Protein AF-A0A955WZ06-F1 (afdb_monomer_lite)

Foldseek 3Di:
DDDDDPDPPPPPPPPPPQPDPVSVVVVVVVVVVVVPPPPPPPPPPDDPPPPPPPVPPVVPDDDDDDDDDDPVQAQPADPVRDGDHPVDDDDDD

Radius of gyration: 43.17 Å; chains: 1; bounding box: 77×92×76 Å

Sequence (93 aa):
MHRARPPSWLHSAGALDGTGRRGLVRWVLRAALLVAIPWGCSAPPGLPYTVGVGAHRQNHALEGFATWYGPGFHGRRTASGERFDMNGLTAAH

Structure (mmCIF, N/CA/C/O backbone):
data_AF-A0A955WZ06-F1
#
_entry.id   AF-A0A955WZ06-F1
#
loop_
_atom_site.group_PDB
_atom_site.id
_atom_site.type_symbol
_atom_site.label_atom_id
_atom_site.label_alt_id
_atom_site.label_comp_id
_atom_site.label_asym_id
_atom_site.label_entity_id
_atom_site.label_seq_id
_atom_site.pdbx_PDB_ins_code
_atom_site.Cartn_x
_atom_site.Cartn_y
_atom_site.Cartn_z
_atom_site.occupancy
_atom_site.B_iso_or_equiv
_atom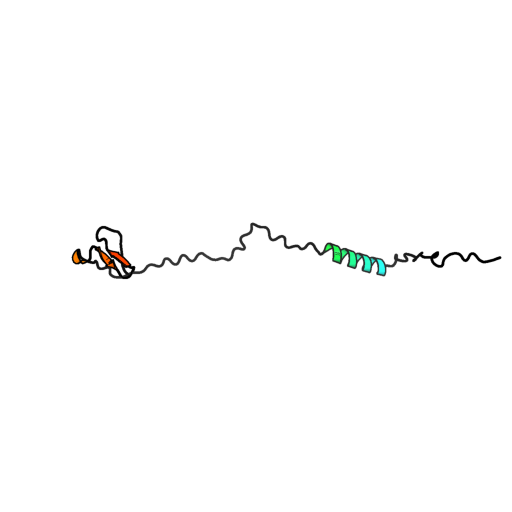_site.auth_seq_id
_atom_site.auth_comp_id
_atom_site.auth_asym_id
_atom_site.auth_atom_id
_atom_site.pdbx_PDB_model_num
ATOM 1 N N . MET A 1 1 ? 63.761 77.483 -55.503 1.00 44.03 1 MET A N 1
ATOM 2 C CA . MET A 1 1 ? 62.488 76.779 -55.785 1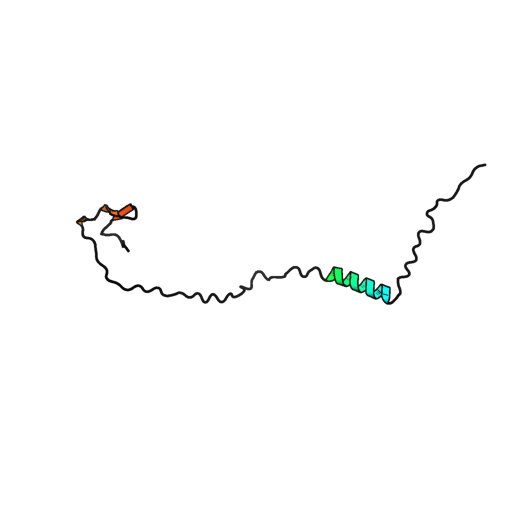.00 44.03 1 MET A CA 1
ATOM 3 C C . MET A 1 1 ? 62.745 75.284 -55.625 1.00 44.03 1 MET A C 1
ATOM 5 O O . MET A 1 1 ? 63.378 74.688 -56.476 1.00 44.03 1 MET A O 1
ATOM 9 N N . HIS A 1 2 ? 62.749 74.782 -54.391 1.00 47.44 2 HIS A N 1
ATOM 10 C CA . HIS A 1 2 ? 61.627 74.138 -53.688 1.00 47.44 2 HIS A CA 1
ATOM 11 C C . HIS A 1 2 ? 61.052 72.891 -54.386 1.00 47.44 2 HIS A C 1
ATOM 13 O O . HIS A 1 2 ? 60.460 72.964 -55.454 1.00 47.44 2 HIS A O 1
ATOM 19 N N . ARG A 1 3 ? 61.287 71.760 -53.703 1.00 59.00 3 ARG A N 1
ATOM 20 C CA . ARG A 1 3 ? 60.889 70.371 -53.969 1.00 59.00 3 ARG A CA 1
ATOM 21 C C . ARG A 1 3 ? 59.401 70.209 -54.285 1.00 59.00 3 ARG A C 1
ATOM 23 O O . ARG A 1 3 ? 58.572 70.781 -53.589 1.00 59.00 3 ARG A O 1
ATOM 30 N N . ALA A 1 4 ? 59.100 69.195 -55.088 1.00 55.28 4 ALA A N 1
ATOM 31 C CA . ALA A 1 4 ? 58.098 68.205 -54.705 1.00 55.28 4 ALA A CA 1
ATOM 32 C C . ALA A 1 4 ? 58.736 66.813 -54.838 1.00 55.28 4 ALA A C 1
ATOM 34 O O . ALA A 1 4 ? 59.208 66.436 -55.907 1.00 55.28 4 ALA A O 1
ATOM 35 N N . ARG A 1 5 ? 58.842 66.086 -53.721 1.00 66.00 5 ARG A N 1
ATOM 36 C CA . ARG A 1 5 ? 59.239 64.671 -53.710 1.00 66.00 5 ARG A CA 1
ATOM 37 C C . ARG A 1 5 ? 57.966 63.840 -53.904 1.00 66.00 5 ARG A C 1
ATOM 39 O O . ARG A 1 5 ? 57.030 64.072 -53.137 1.00 66.00 5 ARG A O 1
ATOM 46 N N . PRO A 1 6 ? 57.902 62.897 -54.859 1.00 66.50 6 PRO A N 1
ATOM 47 C CA . PRO A 1 6 ? 56.784 61.963 -54.917 1.00 66.50 6 PRO A CA 1
ATOM 48 C C . PRO A 1 6 ? 56.795 61.012 -53.697 1.00 66.50 6 PRO A C 1
ATOM 50 O O . PRO A 1 6 ? 57.864 60.763 -53.129 1.00 66.50 6 PRO A O 1
ATOM 53 N N . PRO A 1 7 ? 55.624 60.509 -53.254 1.00 59.00 7 PRO A N 1
ATOM 54 C CA . PRO A 1 7 ? 55.478 59.781 -51.995 1.00 59.00 7 PRO A CA 1
ATOM 55 C C . PRO A 1 7 ? 56.057 58.358 -52.043 1.00 59.00 7 PRO A C 1
ATOM 57 O O . PRO A 1 7 ? 56.020 57.677 -53.065 1.00 59.00 7 PRO A O 1
ATOM 60 N N . SER A 1 8 ? 56.524 57.886 -50.887 1.00 65.38 8 SER A N 1
ATOM 61 C CA . SER A 1 8 ? 57.267 56.639 -50.632 1.00 65.38 8 SER A CA 1
ATOM 62 C C . SER A 1 8 ? 56.478 55.324 -50.754 1.00 65.38 8 SER A C 1
ATOM 64 O O . SER A 1 8 ? 56.898 54.315 -50.198 1.00 65.38 8 SER A O 1
ATOM 66 N N . TRP A 1 9 ? 55.338 55.306 -51.443 1.00 60.25 9 TRP A N 1
ATOM 67 C CA . TRP A 1 9 ? 54.404 54.168 -51.421 1.00 60.25 9 TRP A CA 1
ATOM 68 C C . TRP A 1 9 ? 54.145 53.534 -52.796 1.00 60.25 9 TRP A C 1
ATOM 70 O O . TRP A 1 9 ? 53.259 52.691 -52.922 1.00 60.25 9 TRP A O 1
ATOM 80 N N . LEU A 1 10 ? 54.901 53.907 -53.838 1.00 56.19 10 LEU A N 1
ATOM 81 C CA . LEU A 1 10 ? 54.540 53.566 -55.221 1.00 56.19 10 LEU A CA 1
ATOM 82 C C . LEU A 1 10 ? 55.082 52.245 -55.787 1.00 56.19 10 LEU A C 1
ATOM 84 O O . LEU A 1 10 ? 54.947 52.020 -56.981 1.00 56.19 10 LEU A O 1
ATOM 88 N N . HIS A 1 11 ? 55.628 51.341 -54.974 1.00 51.22 11 HIS A N 1
ATOM 89 C CA . HIS A 1 11 ? 55.862 49.957 -55.414 1.00 51.22 11 HIS A CA 1
ATOM 90 C C . HIS A 1 11 ? 55.404 48.952 -54.356 1.00 51.22 11 HIS A C 1
ATOM 92 O O . HIS A 1 11 ? 56.098 48.009 -53.990 1.00 51.22 11 HIS A O 1
ATOM 98 N N . SER A 1 12 ? 54.164 49.138 -53.908 1.00 58.06 12 SER A N 1
ATOM 99 C CA . SER A 1 12 ? 53.305 48.044 -53.458 1.00 58.06 12 SER A CA 1
ATOM 100 C C . SER A 1 12 ? 52.902 47.208 -54.676 1.00 58.06 12 SER A C 1
ATOM 102 O O . SER A 1 12 ? 51.787 47.305 -55.174 1.00 58.06 12 SER A O 1
ATOM 104 N N . ALA A 1 13 ? 53.825 46.405 -55.187 1.00 49.47 13 ALA A N 1
ATOM 105 C CA . A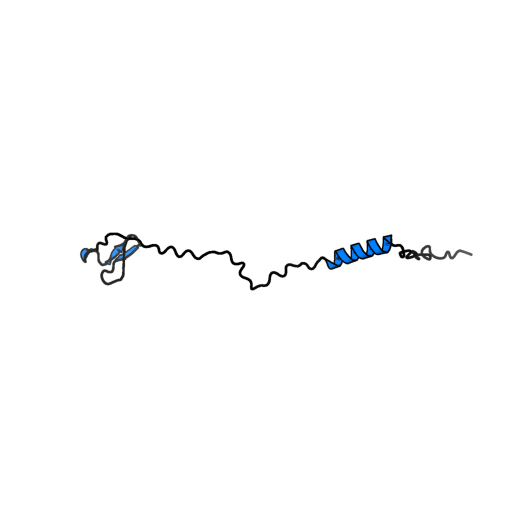LA A 1 13 ? 53.502 45.301 -56.078 1.00 49.47 13 ALA A CA 1
ATOM 106 C C . ALA A 1 13 ? 54.273 44.093 -55.559 1.00 49.47 13 ALA A C 1
ATOM 108 O O . ALA A 1 13 ? 55.310 43.710 -56.093 1.00 49.47 13 ALA A O 1
ATOM 109 N N . GLY A 1 14 ? 53.787 43.542 -54.443 1.00 46.97 14 GLY A N 1
ATOM 110 C CA . GLY A 1 14 ? 54.149 42.194 -54.040 1.00 46.97 14 GLY A CA 1
ATOM 111 C C . GLY A 1 14 ? 53.738 41.273 -55.175 1.00 46.97 14 GLY A C 1
ATOM 112 O O . GLY A 1 14 ? 52.562 40.942 -55.305 1.00 46.97 14 GLY A O 1
ATOM 113 N N . ALA A 1 15 ? 54.709 40.951 -56.026 1.00 47.50 15 ALA A N 1
ATOM 114 C CA . ALA A 1 15 ? 54.624 39.906 -57.018 1.00 47.50 15 ALA A CA 1
ATOM 115 C C . ALA A 1 15 ? 54.075 38.668 -56.311 1.00 47.50 15 ALA A C 1
ATOM 117 O O . ALA A 1 15 ? 54.704 38.090 -55.423 1.00 47.50 15 ALA A O 1
ATOM 118 N N . LEU A 1 16 ? 52.840 38.321 -56.650 1.00 55.00 16 LEU A N 1
ATOM 119 C CA . LEU A 1 16 ? 52.207 37.068 -56.288 1.00 55.00 16 LEU A CA 1
ATOM 120 C C . LEU A 1 16 ? 52.886 35.947 -57.084 1.00 55.00 16 LEU A C 1
ATOM 122 O O . LEU A 1 16 ? 52.277 35.307 -57.935 1.00 55.00 16 LEU A O 1
ATOM 126 N N . ASP A 1 17 ? 54.157 35.698 -56.775 1.00 57.75 17 ASP A N 1
ATOM 127 C CA . ASP A 1 17 ? 54.900 34.522 -57.213 1.00 57.75 17 ASP A CA 1
ATOM 128 C C . ASP A 1 17 ? 54.443 33.336 -56.360 1.00 57.75 17 ASP A C 1
ATOM 130 O O . ASP A 1 17 ? 55.083 32.890 -55.406 1.00 57.75 17 ASP A O 1
ATOM 134 N N . GLY A 1 18 ? 53.236 32.870 -56.670 1.00 54.50 18 GLY A N 1
ATOM 135 C CA . GLY A 1 18 ? 52.562 31.771 -55.990 1.00 54.50 18 GLY A CA 1
ATOM 136 C C . GLY A 1 18 ? 52.429 30.504 -56.831 1.00 54.50 18 GLY A C 1
ATOM 137 O O . GLY A 1 18 ? 51.815 29.547 -56.371 1.00 54.50 18 GLY A O 1
ATOM 138 N N . THR A 1 19 ? 52.983 30.444 -58.042 1.00 60.25 19 THR A N 1
ATOM 139 C CA . THR A 1 19 ? 52.899 29.268 -58.928 1.00 60.25 19 THR A CA 1
ATOM 140 C C . THR A 1 19 ? 54.085 28.329 -58.730 1.00 60.25 19 THR A C 1
ATOM 142 O O . THR A 1 19 ? 54.831 28.007 -59.648 1.00 60.25 19 THR A O 1
ATOM 145 N N . GLY A 1 20 ? 54.266 27.864 -57.497 1.00 65.31 20 GLY A N 1
ATOM 146 C CA . GLY A 1 20 ? 55.134 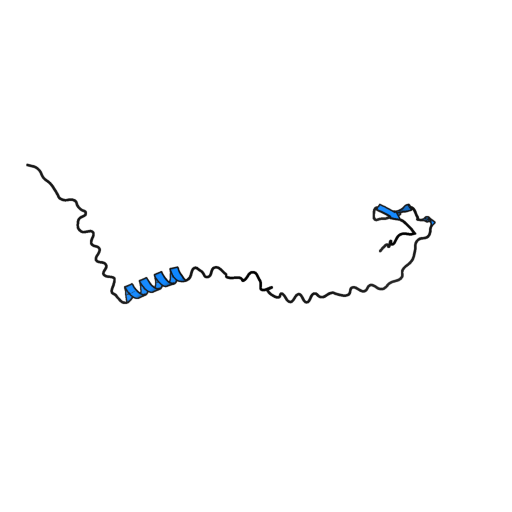26.731 -57.191 1.00 65.31 20 GLY A CA 1
ATOM 147 C C . GLY A 1 20 ? 54.303 25.580 -56.641 1.00 65.31 20 GLY A C 1
ATOM 148 O O . GLY A 1 20 ? 53.380 25.811 -55.863 1.00 65.31 20 GLY A O 1
ATOM 149 N N . ARG A 1 21 ? 54.667 24.325 -56.951 1.00 63.78 21 ARG A N 1
ATOM 150 C CA . ARG A 1 21 ? 54.072 23.108 -56.342 1.00 63.78 21 ARG A CA 1
ATOM 151 C C . ARG A 1 21 ? 53.955 23.203 -54.811 1.00 63.78 21 ARG A C 1
ATOM 153 O O . ARG A 1 21 ? 53.044 22.639 -54.225 1.00 63.78 21 ARG A O 1
ATOM 160 N N . ARG A 1 22 ? 54.847 23.964 -54.168 1.00 62.62 22 ARG A N 1
ATOM 161 C CA . ARG A 1 22 ? 54.855 24.243 -52.722 1.00 62.62 22 ARG A CA 1
ATOM 162 C C . ARG A 1 22 ? 53.774 25.249 -52.283 1.00 62.62 22 ARG A C 1
ATOM 164 O O . ARG A 1 22 ? 53.224 25.105 -51.196 1.00 62.62 22 ARG A O 1
ATOM 171 N N . GLY A 1 23 ? 53.448 26.229 -53.128 1.00 68.25 23 GLY A N 1
ATOM 172 C CA . GLY A 1 23 ? 52.351 27.183 -52.930 1.00 68.25 23 GLY A CA 1
ATOM 173 C C . GLY A 1 23 ? 50.987 26.523 -53.111 1.00 68.25 23 GLY A C 1
ATOM 174 O O . GLY A 1 23 ? 50.123 26.692 -52.259 1.00 68.25 23 GLY A O 1
ATOM 175 N N . LEU A 1 24 ? 50.847 25.667 -54.131 1.00 70.06 24 LEU A N 1
ATOM 176 C CA . LEU A 1 24 ? 49.649 24.851 -54.346 1.00 70.06 24 LEU A CA 1
ATOM 177 C C . LEU A 1 24 ? 49.381 23.926 -53.150 1.00 70.06 24 LEU A C 1
ATOM 179 O O . LEU A 1 24 ? 48.270 23.905 -52.641 1.00 70.06 24 LEU A O 1
ATOM 183 N N . VAL A 1 25 ? 50.399 23.219 -52.643 1.00 76.06 25 VAL A N 1
ATOM 184 C CA . VAL A 1 25 ? 50.249 22.346 -51.463 1.00 76.06 25 VAL A CA 1
ATOM 185 C C . VAL A 1 25 ? 49.842 23.149 -50.226 1.00 76.06 25 VAL A C 1
ATOM 187 O O . VAL A 1 25 ? 48.917 22.762 -49.521 1.00 76.06 25 VAL A O 1
ATOM 190 N N . ARG A 1 26 ? 50.468 24.304 -49.973 1.00 75.38 26 ARG A N 1
ATOM 191 C CA . ARG A 1 26 ? 50.115 25.162 -48.829 1.00 75.38 26 ARG A CA 1
ATOM 192 C C . ARG A 1 26 ? 48.718 25.783 -48.963 1.00 75.38 26 ARG A C 1
ATOM 194 O O . ARG A 1 26 ? 48.051 25.988 -47.950 1.00 75.38 26 ARG A O 1
ATOM 201 N N . TRP A 1 27 ? 48.274 26.058 -50.188 1.00 71.50 27 TRP A N 1
ATOM 202 C CA . TRP A 1 27 ? 46.932 26.555 -50.493 1.00 71.50 27 TRP A CA 1
ATOM 203 C C . TRP A 1 27 ? 45.873 25.456 -50.333 1.00 71.50 27 TRP A C 1
ATOM 205 O O . TRP A 1 27 ? 44.887 25.667 -49.635 1.00 71.50 27 TRP A O 1
ATOM 215 N N . VAL A 1 28 ? 46.132 24.253 -50.853 1.00 80.81 28 VAL A N 1
ATOM 216 C CA . VAL A 1 28 ? 45.277 23.065 -50.686 1.00 80.81 28 VAL A CA 1
ATOM 217 C C . VAL A 1 28 ? 45.150 22.674 -49.212 1.00 80.81 28 VAL A C 1
ATOM 219 O O . VAL A 1 28 ? 44.042 22.421 -48.754 1.00 80.81 28 VAL A O 1
ATOM 222 N N . LEU A 1 29 ? 46.238 22.698 -48.435 1.00 76.44 29 LEU A N 1
ATOM 223 C CA . LEU A 1 29 ? 46.199 22.392 -46.998 1.00 76.44 29 LEU A CA 1
ATOM 224 C C . LEU A 1 29 ? 45.400 23.430 -46.191 1.00 76.44 29 LEU A C 1
ATOM 226 O O . LEU A 1 29 ? 44.676 23.061 -45.269 1.00 76.44 29 LEU A O 1
ATOM 230 N N . ARG A 1 30 ? 45.486 24.723 -46.538 1.00 70.62 30 ARG A N 1
ATOM 231 C CA . ARG A 1 30 ? 44.676 25.778 -45.898 1.00 70.62 30 ARG A CA 1
ATOM 232 C C . ARG A 1 30 ? 43.203 25.727 -46.309 1.00 70.62 30 ARG A C 1
ATOM 234 O O . ARG A 1 30 ? 42.347 25.947 -45.459 1.00 70.62 30 ARG A O 1
ATOM 241 N N . ALA A 1 31 ? 42.908 25.410 -47.569 1.00 72.56 31 ALA A N 1
ATOM 242 C CA . ALA A 1 31 ? 41.542 25.199 -48.041 1.00 72.56 31 ALA A CA 1
ATOM 243 C C . ALA A 1 31 ? 40.910 23.954 -47.390 1.00 72.56 31 ALA A C 1
ATOM 245 O O . ALA A 1 31 ? 39.776 24.016 -46.925 1.00 72.56 31 ALA A O 1
ATOM 246 N N . ALA A 1 32 ? 41.664 22.858 -47.258 1.00 69.44 32 ALA A N 1
ATOM 247 C CA . ALA A 1 32 ? 41.216 21.642 -46.580 1.00 69.44 32 ALA A CA 1
ATOM 248 C C . ALA A 1 32 ? 40.923 21.871 -45.084 1.00 69.44 32 ALA A C 1
ATOM 250 O O . ALA A 1 32 ? 39.949 21.332 -44.566 1.00 69.44 32 ALA A O 1
ATOM 251 N N . LEU A 1 33 ? 41.704 22.720 -44.402 1.00 66.75 33 LEU A N 1
ATOM 252 C CA . LEU A 1 33 ? 41.471 23.067 -42.994 1.00 66.75 33 LEU A CA 1
ATOM 253 C C . LEU A 1 33 ? 40.193 23.907 -42.784 1.00 66.75 33 LEU A C 1
ATOM 255 O O . LEU A 1 33 ? 39.553 23.788 -41.745 1.00 66.75 33 LEU A O 1
ATOM 259 N N . LEU A 1 34 ? 39.799 24.725 -43.768 1.00 64.50 34 LEU A N 1
ATOM 260 C CA . LEU A 1 34 ? 38.560 25.517 -43.730 1.00 64.50 34 LEU A CA 1
ATOM 261 C C . LEU A 1 34 ? 37.315 24.716 -44.159 1.00 64.50 34 LEU A C 1
ATOM 263 O O . LEU A 1 34 ? 36.208 25.059 -43.757 1.00 64.50 34 LEU A O 1
ATOM 267 N N . VAL A 1 35 ? 37.481 23.635 -44.930 1.00 64.31 35 VAL A N 1
ATOM 268 C CA . VAL A 1 35 ? 36.387 22.741 -45.368 1.00 64.31 35 VAL A CA 1
ATOM 269 C C . VAL A 1 35 ? 36.082 21.632 -44.345 1.00 64.31 35 VAL A C 1
ATOM 271 O O . VAL A 1 35 ? 34.982 21.090 -44.343 1.00 64.31 35 VAL A O 1
ATOM 274 N N . ALA A 1 36 ? 37.005 21.323 -43.428 1.00 60.25 36 ALA A N 1
ATOM 275 C CA . ALA A 1 36 ? 36.830 20.275 -42.414 1.00 60.25 36 ALA A CA 1
ATOM 276 C C . ALA A 1 36 ? 36.057 20.710 -41.144 1.00 60.25 36 ALA A C 1
ATOM 278 O O . ALA A 1 36 ? 35.894 19.908 -40.225 1.00 60.25 36 ALA A O 1
ATOM 279 N N . ILE A 1 37 ? 35.567 21.954 -41.074 1.00 67.88 37 ILE A N 1
ATOM 280 C CA . ILE A 1 37 ? 34.718 22.446 -39.972 1.00 67.88 37 ILE A CA 1
ATOM 281 C C . ILE A 1 37 ? 33.306 22.732 -40.504 1.00 67.88 37 ILE A C 1
ATOM 283 O O . ILE A 1 37 ? 32.814 23.858 -40.450 1.00 67.88 37 ILE A O 1
ATOM 287 N N . PRO A 1 38 ? 32.643 21.703 -41.052 1.00 61.69 38 PRO A N 1
ATOM 288 C CA . PRO A 1 38 ? 31.381 21.349 -40.426 1.00 61.69 38 PRO A CA 1
ATOM 289 C C . PRO A 1 38 ? 31.213 19.828 -40.369 1.00 61.69 38 PRO A C 1
ATOM 291 O O . PRO A 1 38 ? 30.241 19.279 -40.871 1.00 61.69 38 PRO A O 1
ATOM 294 N N . TRP A 1 39 ? 32.086 19.139 -39.634 1.00 61.66 39 TRP A N 1
ATOM 295 C CA . TRP A 1 39 ? 31.599 18.036 -38.796 1.00 61.66 39 TRP A CA 1
ATOM 296 C C . TRP A 1 39 ? 31.076 18.595 -37.471 1.00 61.66 39 TRP A C 1
ATOM 298 O O . TRP A 1 39 ? 31.436 18.174 -36.376 1.00 61.66 39 TRP A O 1
ATOM 308 N N . GLY A 1 40 ? 30.176 19.573 -37.599 1.00 58.88 40 GLY A N 1
ATOM 309 C CA . GLY A 1 40 ? 29.117 19.744 -36.628 1.00 58.88 40 GLY A CA 1
ATOM 310 C C . GLY A 1 40 ? 28.311 18.455 -36.667 1.00 58.88 40 GLY A C 1
ATOM 311 O O . GLY A 1 40 ? 27.715 18.116 -37.686 1.00 58.88 40 GLY A O 1
ATOM 312 N N . CYS A 1 41 ? 28.414 17.702 -35.581 1.00 60.91 41 CYS A N 1
ATOM 313 C CA . CYS A 1 41 ? 27.690 16.479 -35.296 1.00 60.91 41 CYS A CA 1
ATOM 314 C C . CYS A 1 41 ? 26.253 16.546 -35.845 1.00 60.91 41 CYS A C 1
ATOM 316 O O . CYS A 1 41 ? 25.390 17.195 -35.260 1.00 60.91 41 CYS A O 1
ATOM 318 N N . SER A 1 42 ? 25.978 15.873 -36.963 1.00 63.78 42 SER A N 1
ATOM 319 C CA . SER A 1 42 ? 24.609 15.463 -37.270 1.00 63.78 42 SER A CA 1
ATOM 320 C C . SER A 1 42 ? 24.332 14.218 -36.440 1.00 63.78 42 SER A C 1
ATOM 322 O O . SER A 1 42 ? 24.392 13.101 -36.944 1.00 63.78 42 SER A O 1
ATOM 324 N N . ALA A 1 43 ? 24.077 14.403 -35.145 1.00 63.06 43 ALA A N 1
ATOM 325 C CA . ALA A 1 43 ? 23.276 13.434 -34.419 1.00 63.06 43 ALA A CA 1
ATOM 326 C C . ALA A 1 43 ? 21.844 13.602 -34.953 1.00 63.06 43 ALA A C 1
ATOM 328 O O . ALA A 1 43 ? 21.261 14.668 -34.740 1.00 63.06 43 ALA A O 1
ATOM 329 N N . PRO A 1 44 ? 21.271 12.637 -35.696 1.00 62.94 44 PRO A N 1
ATOM 330 C CA . PRO A 1 44 ? 19.868 12.728 -36.065 1.00 62.94 44 PRO A CA 1
ATOM 331 C C . PRO A 1 44 ? 19.038 12.777 -34.771 1.00 62.94 44 PRO A C 1
ATOM 333 O O . PRO A 1 44 ? 19.196 11.884 -33.930 1.00 62.94 44 PRO A O 1
ATOM 336 N N . PRO A 1 45 ? 18.152 13.771 -34.571 1.00 59.84 45 PRO A N 1
ATOM 337 C CA . PRO A 1 45 ? 17.155 13.703 -33.513 1.00 59.84 45 PRO A CA 1
ATOM 338 C C . PRO A 1 45 ? 16.155 12.610 -33.902 1.00 59.84 45 PRO A C 1
ATOM 340 O O . PRO A 1 45 ? 15.160 12.878 -34.565 1.00 59.84 45 PRO A O 1
ATOM 343 N N . GLY A 1 46 ? 16.454 11.350 -33.586 1.00 58.53 46 GLY A N 1
ATOM 344 C CA . GLY A 1 46 ? 15.531 10.266 -33.923 1.00 58.53 46 GLY A CA 1
ATOM 345 C C . GLY A 1 46 ? 16.058 8.841 -33.894 1.00 58.53 46 GLY A C 1
ATOM 346 O O . GLY A 1 46 ? 15.242 7.932 -34.002 1.00 58.53 46 GLY A O 1
ATOM 347 N N . LEU A 1 47 ? 17.3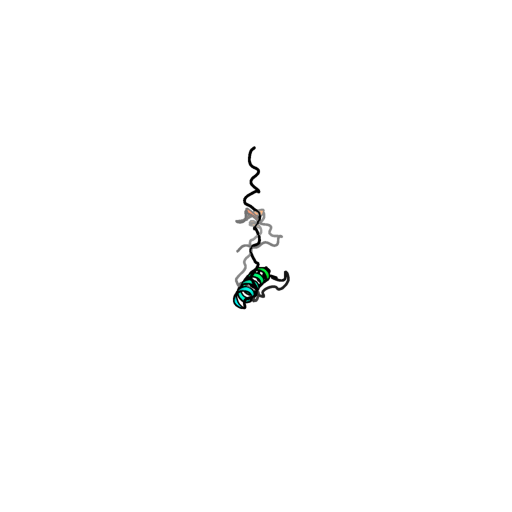60 8.595 -33.720 1.00 56.75 47 LEU A N 1
ATOM 348 C CA . LEU A 1 47 ? 17.799 7.239 -33.391 1.00 56.75 47 LEU A CA 1
ATOM 349 C C . LEU A 1 47 ? 17.874 7.118 -31.870 1.00 56.75 47 LEU A C 1
ATOM 351 O O . LEU A 1 47 ? 18.760 7.732 -31.270 1.00 56.75 47 LEU A O 1
ATOM 355 N N . PRO A 1 48 ? 16.980 6.349 -31.217 1.00 55.44 48 PRO A N 1
ATOM 356 C CA . PRO A 1 48 ? 17.276 5.897 -29.875 1.00 55.44 48 PRO A CA 1
ATOM 357 C C . PRO A 1 48 ? 18.541 5.058 -30.023 1.00 55.44 48 PRO A C 1
ATOM 359 O O . PRO A 1 48 ? 18.501 3.955 -30.573 1.00 55.44 48 PRO A O 1
ATOM 362 N N . TYR A 1 49 ? 19.685 5.597 -29.593 1.00 58.75 49 TYR A N 1
ATOM 363 C CA . TYR A 1 49 ? 20.815 4.765 -29.218 1.00 58.75 49 TYR A CA 1
ATOM 364 C C . TYR A 1 49 ? 20.190 3.723 -28.298 1.00 58.75 49 TYR A C 1
ATOM 366 O O . TYR A 1 49 ? 19.680 4.031 -27.221 1.00 58.75 49 TYR A O 1
ATOM 374 N N . THR A 1 50 ? 20.019 2.517 -28.821 1.00 55.56 50 THR A N 1
ATOM 375 C CA . THR A 1 50 ? 19.331 1.474 -28.089 1.00 55.56 50 THR A CA 1
ATOM 376 C C . THR A 1 50 ? 20.371 1.018 -27.089 1.00 55.56 50 THR A C 1
ATOM 378 O O . THR A 1 50 ? 21.111 0.068 -27.319 1.00 55.56 50 THR A O 1
ATOM 381 N N . VAL A 1 51 ? 20.483 1.755 -25.980 1.00 59.91 51 VAL A N 1
ATOM 382 C CA . VAL A 1 51 ? 20.791 1.127 -24.712 1.00 59.91 51 VAL A CA 1
ATOM 383 C C . VAL A 1 51 ? 19.767 0.011 -24.650 1.00 59.91 51 VAL A C 1
ATOM 385 O O . VAL A 1 51 ? 18.565 0.255 -24.545 1.00 59.91 51 VAL A O 1
ATOM 388 N N . GLY A 1 52 ? 20.248 -1.214 -24.832 1.00 60.75 52 GLY A N 1
ATOM 389 C CA . GLY A 1 52 ? 19.526 -2.414 -24.472 1.00 60.75 52 GLY A CA 1
ATOM 390 C C . GLY A 1 52 ? 19.336 -2.411 -22.963 1.00 60.75 52 GLY A C 1
ATOM 391 O O . GLY A 1 52 ? 19.842 -3.282 -22.268 1.00 60.75 52 GLY A O 1
ATOM 392 N N . VAL A 1 53 ? 18.590 -1.437 -22.440 1.00 62.00 53 VAL A N 1
ATOM 393 C CA . VAL A 1 53 ? 17.752 -1.663 -21.281 1.00 62.00 53 VAL A CA 1
ATOM 394 C C . VAL A 1 53 ? 16.684 -2.596 -21.810 1.00 62.00 53 VAL A C 1
ATOM 396 O O . VAL A 1 53 ? 15.586 -2.194 -22.185 1.00 62.00 53 VAL A O 1
ATOM 399 N N . GLY A 1 54 ? 17.036 -3.883 -21.886 1.00 59.19 54 GLY A N 1
ATOM 400 C CA . GLY A 1 54 ? 16.042 -4.904 -21.649 1.00 59.19 54 GLY A CA 1
ATOM 401 C C . GLY A 1 54 ? 15.365 -4.437 -20.378 1.00 59.19 54 GLY A C 1
ATOM 402 O O . GLY A 1 54 ? 15.999 -4.398 -19.323 1.00 59.19 54 GLY A O 1
ATOM 403 N N . ALA A 1 55 ? 14.156 -3.899 -20.530 1.00 64.12 55 ALA A N 1
ATOM 404 C CA . ALA A 1 55 ? 13.338 -3.467 -19.427 1.00 64.12 55 ALA A CA 1
ATOM 405 C C . ALA A 1 55 ? 13.071 -4.752 -18.666 1.00 64.12 55 ALA A C 1
ATOM 407 O O . ALA A 1 55 ? 12.137 -5.491 -18.981 1.00 64.12 55 ALA A O 1
ATOM 408 N N . HIS A 1 56 ? 13.979 -5.089 -17.752 1.00 65.62 56 HIS A N 1
ATOM 409 C CA . HIS A 1 56 ? 13.832 -6.239 -16.909 1.00 65.62 56 HIS A CA 1
ATOM 410 C C . HIS A 1 56 ? 12.718 -5.847 -15.959 1.00 65.62 56 HIS A C 1
ATOM 412 O O . HIS A 1 56 ? 12.949 -5.338 -14.865 1.00 65.62 56 HIS A O 1
ATOM 418 N N . ARG A 1 57 ? 11.480 -6.049 -16.411 1.00 66.69 57 ARG A N 1
ATOM 419 C CA . ARG A 1 57 ? 10.321 -6.139 -15.549 1.00 66.69 57 ARG A CA 1
ATOM 420 C C . ARG A 1 57 ? 10.573 -7.385 -14.715 1.00 66.69 57 ARG A C 1
ATOM 422 O O . ARG A 1 57 ? 10.172 -8.485 -15.075 1.00 66.69 57 ARG A O 1
ATOM 429 N N . GLN A 1 58 ? 11.365 -7.227 -13.658 1.00 72.75 58 GLN A N 1
ATOM 430 C CA . GLN A 1 58 ? 11.404 -8.188 -12.576 1.00 72.75 58 GLN A CA 1
ATOM 431 C C . GLN A 1 58 ? 9.956 -8.246 -12.090 1.00 72.75 58 GLN A C 1
ATOM 433 O O . GLN A 1 58 ? 9.431 -7.266 -11.560 1.00 72.75 58 GLN A O 1
ATOM 438 N N . ASN A 1 59 ? 9.259 -9.338 -12.390 1.00 76.50 59 ASN A N 1
ATOM 439 C CA . ASN A 1 59 ? 7.951 -9.579 -11.806 1.00 76.50 59 ASN A CA 1
ATOM 440 C C . ASN A 1 59 ? 8.213 -9.855 -10.323 1.00 76.50 59 ASN A C 1
ATOM 442 O O . ASN A 1 59 ? 8.529 -10.979 -9.944 1.00 76.50 59 ASN A O 1
ATOM 446 N N . HIS A 1 60 ? 8.180 -8.800 -9.509 1.00 79.56 60 HIS A N 1
ATOM 447 C CA . HIS A 1 60 ? 8.367 -8.884 -8.068 1.00 79.56 60 HIS A CA 1
ATOM 448 C C . HIS A 1 60 ? 7.124 -9.529 -7.449 1.00 79.56 60 HIS A C 1
ATOM 450 O O . HIS A 1 60 ? 6.182 -8.844 -7.057 1.00 79.56 60 HIS A O 1
ATOM 456 N N . ALA A 1 61 ? 7.104 -10.859 -7.422 1.00 88.25 61 ALA A N 1
ATOM 457 C CA . ALA A 1 61 ? 6.128 -11.628 -6.669 1.00 88.25 61 ALA A CA 1
ATOM 458 C C . ALA A 1 61 ? 6.635 -11.782 -5.228 1.00 88.25 61 ALA A C 1
ATOM 460 O O . ALA A 1 61 ? 7.729 -12.300 -5.007 1.00 88.25 61 ALA A O 1
ATOM 461 N N . LEU A 1 62 ? 5.847 -11.308 -4.263 1.00 88.69 62 LEU A N 1
ATOM 462 C CA . LEU A 1 62 ? 6.060 -11.545 -2.837 1.00 88.69 62 LEU A CA 1
ATOM 463 C C . LEU A 1 62 ? 4.969 -12.502 -2.352 1.00 88.69 62 LEU A C 1
ATOM 465 O O . LEU A 1 62 ? 3.795 -12.295 -2.653 1.00 88.69 62 LEU A O 1
ATOM 469 N N . GLU A 1 63 ? 5.359 -13.538 -1.613 1.00 93.81 63 GLU A N 1
ATOM 470 C CA . GLU A 1 63 ? 4.448 -14.518 -1.019 1.00 93.81 63 GLU A CA 1
ATOM 471 C C . GLU A 1 63 ? 4.554 -14.460 0.508 1.00 93.81 63 GLU A C 1
ATOM 473 O O . GLU A 1 63 ? 5.645 -14.330 1.065 1.00 93.81 63 GLU A O 1
ATOM 478 N N . GLY A 1 64 ? 3.414 -14.532 1.190 1.00 94.06 64 GLY A N 1
ATOM 479 C CA . GLY A 1 64 ? 3.347 -14.482 2.643 1.00 94.06 64 GLY A CA 1
ATOM 480 C C . GLY A 1 64 ? 1.918 -14.602 3.158 1.00 94.06 64 GLY A C 1
ATOM 481 O O . GLY A 1 64 ? 0.956 -14.613 2.390 1.00 94.06 64 GLY A O 1
ATOM 482 N N . PHE A 1 65 ? 1.778 -14.691 4.478 1.00 96.44 65 PHE A N 1
ATOM 483 C CA . PHE A 1 65 ? 0.471 -14.739 5.126 1.00 96.44 65 PHE A CA 1
ATOM 484 C C . PHE A 1 65 ? -0.120 -13.341 5.275 1.00 96.44 65 PHE A C 1
ATOM 486 O O . PHE A 1 65 ? 0.558 -12.412 5.711 1.00 96.44 65 PHE A O 1
ATOM 493 N N . ALA A 1 66 ? -1.411 -13.222 4.981 1.00 94.75 66 ALA A N 1
ATOM 494 C CA . ALA A 1 66 ? -2.193 -12.034 5.279 1.00 94.75 66 ALA A CA 1
ATOM 495 C C . ALA A 1 66 ? -3.071 -12.275 6.513 1.00 94.75 66 ALA A C 1
ATOM 497 O O . ALA A 1 66 ? -3.657 -13.346 6.683 1.00 94.75 66 ALA A O 1
ATOM 498 N N . THR A 1 67 ? -3.186 -11.258 7.359 1.00 94.62 67 THR A N 1
ATOM 499 C CA . THR A 1 67 ? -4.150 -11.196 8.463 1.00 94.62 67 THR A CA 1
ATOM 500 C C . THR A 1 67 ? -4.969 -9.912 8.342 1.00 94.62 67 THR A C 1
ATOM 502 O O . THR A 1 67 ? -4.659 -9.046 7.524 1.00 94.62 67 THR A O 1
ATOM 505 N N . TRP A 1 68 ? -6.051 -9.796 9.112 1.00 92.62 68 TRP A N 1
ATOM 506 C CA . TRP A 1 68 ? -6.978 -8.668 9.019 1.00 92.62 68 TRP A CA 1
ATOM 507 C C . TRP A 1 68 ? -7.244 -8.044 10.391 1.00 92.62 68 TRP A C 1
ATOM 509 O O . TRP A 1 68 ? -7.189 -8.716 11.424 1.00 92.62 68 TRP A O 1
ATOM 519 N N . TYR A 1 69 ? -7.555 -6.747 10.391 1.00 92.75 69 TYR A N 1
ATOM 520 C CA . TYR A 1 69 ? -7.937 -6.011 11.593 1.00 92.75 69 TYR A CA 1
ATOM 521 C C . TYR A 1 69 ? -9.455 -5.975 11.769 1.00 92.75 69 TYR A C 1
ATOM 523 O O . TYR A 1 69 ? -10.198 -5.671 10.838 1.00 92.75 69 TYR A O 1
ATOM 531 N N . GLY A 1 70 ? -9.907 -6.240 12.996 1.00 92.62 70 GLY A N 1
ATOM 532 C CA . GLY A 1 70 ? -11.322 -6.245 13.358 1.00 92.62 70 GLY A CA 1
ATOM 533 C C . GLY A 1 70 ? -11.992 -4.863 13.432 1.00 92.62 70 GLY A C 1
ATOM 534 O O . GLY A 1 70 ? -11.309 -3.836 13.455 1.00 92.62 70 GLY A O 1
ATOM 535 N N . PRO A 1 71 ? -13.334 -4.824 13.583 1.00 92.88 71 PRO A N 1
ATOM 536 C CA . PRO A 1 71 ? -14.116 -3.584 13.678 1.00 92.88 71 PRO A CA 1
ATOM 537 C C . PRO A 1 71 ? -13.647 -2.608 14.765 1.00 92.88 71 PRO A C 1
ATOM 539 O O . PRO A 1 71 ? -13.796 -1.399 14.617 1.00 92.88 71 PRO A O 1
ATOM 542 N N . GLY A 1 72 ? -13.025 -3.106 15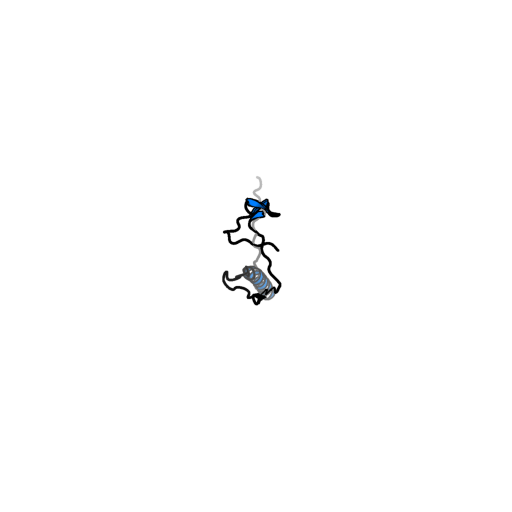.840 1.00 96.00 72 GLY A N 1
ATOM 543 C CA . GLY A 1 72 ? -12.515 -2.281 16.943 1.00 96.00 72 GLY A CA 1
ATOM 544 C C . GLY A 1 72 ? -11.400 -1.294 16.562 1.00 96.00 72 GLY A C 1
ATOM 545 O O . GLY A 1 72 ? -11.011 -0.462 17.383 1.00 96.00 72 GLY A O 1
ATOM 546 N N . PHE A 1 73 ? -10.874 -1.371 15.337 1.00 94.56 73 PHE A N 1
ATOM 547 C CA . PHE A 1 73 ? -9.862 -0.445 14.832 1.00 94.56 73 PHE A CA 1
ATOM 548 C C . PHE A 1 73 ? -10.418 0.628 13.891 1.00 94.56 73 PHE A C 1
ATOM 550 O O . PHE A 1 73 ? -9.695 1.575 13.573 1.00 94.56 73 PHE A O 1
ATOM 557 N N . HIS A 1 74 ? -11.678 0.517 13.463 1.00 95.94 74 HIS A N 1
ATOM 558 C CA . HIS A 1 74 ? -12.268 1.435 12.495 1.00 95.94 74 HIS A CA 1
ATOM 559 C C . HIS A 1 74 ? -12.220 2.895 12.983 1.00 95.94 74 HIS A C 1
ATOM 561 O O . HIS A 1 74 ? -12.477 3.200 14.149 1.00 95.94 74 HIS A O 1
ATOM 567 N N . GLY A 1 75 ? -11.826 3.806 12.095 1.00 95.69 75 GLY A N 1
ATOM 568 C CA . GLY A 1 75 ? -11.688 5.236 12.361 1.00 95.69 75 GLY A CA 1
ATOM 569 C C . GLY A 1 75 ? -10.452 5.639 13.177 1.00 95.69 75 GLY A C 1
ATOM 570 O O . GLY A 1 75 ? -10.205 6.841 13.342 1.00 95.69 75 GLY A O 1
ATOM 571 N N . ARG A 1 76 ? -9.647 4.693 13.683 1.00 96.38 76 ARG A N 1
ATOM 572 C CA . ARG A 1 76 ? -8.396 4.997 14.405 1.00 96.38 76 ARG A CA 1
ATOM 573 C C . ARG A 1 76 ? -7.299 5.422 13.428 1.00 96.38 76 ARG A C 1
ATOM 575 O O . ARG A 1 76 ? -7.301 5.018 12.270 1.00 96.38 76 ARG A O 1
ATOM 582 N N . ARG A 1 77 ? -6.358 6.250 13.894 1.00 97.25 77 ARG A N 1
ATOM 583 C CA . ARG A 1 77 ? -5.192 6.660 13.093 1.00 97.25 77 ARG A CA 1
ATOM 584 C C . ARG A 1 77 ? -4.209 5.500 12.935 1.00 97.25 77 ARG A C 1
ATOM 586 O O . ARG A 1 77 ? -3.899 4.826 13.915 1.00 97.25 77 ARG A O 1
ATOM 593 N N . THR A 1 78 ? -3.729 5.313 11.714 1.00 96.06 78 THR A N 1
ATOM 594 C CA . THR A 1 78 ? -2.692 4.344 11.338 1.00 96.06 78 THR A CA 1
ATOM 595 C C . THR A 1 78 ? -1.296 4.981 11.392 1.00 96.06 78 THR A C 1
ATOM 597 O O . THR A 1 78 ? -1.163 6.175 11.666 1.00 96.06 78 THR A O 1
ATOM 600 N N . ALA A 1 79 ? -0.245 4.198 11.117 1.00 97.06 79 ALA A N 1
ATOM 601 C CA . ALA A 1 79 ? 1.134 4.692 11.061 1.00 97.06 79 ALA A CA 1
ATOM 602 C C . ALA A 1 79 ? 1.374 5.697 9.919 1.00 97.06 79 ALA A C 1
ATOM 604 O O . ALA A 1 79 ? 2.192 6.600 10.072 1.00 97.06 79 ALA A O 1
ATOM 605 N N . SER A 1 80 ? 0.628 5.596 8.813 1.00 95.31 80 SER A N 1
ATOM 606 C CA . SER A 1 80 ? 0.649 6.602 7.742 1.00 95.31 80 SER A CA 1
ATOM 607 C C . SER A 1 80 ? -0.071 7.900 8.134 1.00 95.31 80 SER A C 1
ATOM 609 O O . SER A 1 80 ? 0.017 8.897 7.425 1.00 95.31 80 SER A O 1
ATOM 611 N N . GLY A 1 81 ? -0.783 7.911 9.266 1.00 96.31 81 GLY A N 1
ATOM 612 C CA . GLY A 1 81 ? -1.561 9.048 9.758 1.00 96.31 81 GLY A CA 1
ATOM 613 C C . GLY A 1 81 ? -3.005 9.088 9.250 1.00 96.31 81 GLY A C 1
ATOM 614 O O . GLY A 1 81 ? -3.836 9.782 9.846 1.00 96.31 81 GLY A O 1
ATOM 615 N N . GLU A 1 82 ? -3.337 8.308 8.219 1.00 95.62 82 GLU A N 1
ATOM 616 C CA . GLU A 1 82 ? -4.704 8.152 7.716 1.00 95.62 82 GLU A CA 1
ATOM 617 C C . GLU A 1 82 ? -5.576 7.384 8.720 1.00 95.62 82 GLU A C 1
ATOM 619 O O . GLU A 1 82 ? -5.085 6.569 9.511 1.00 95.62 82 GLU A O 1
ATOM 624 N N . ARG A 1 83 ? -6.887 7.647 8.720 1.00 95.50 83 ARG A N 1
ATOM 625 C CA . ARG A 1 83 ? -7.834 6.882 9.542 1.00 95.50 83 ARG A CA 1
ATOM 626 C C . ARG A 1 83 ? -8.185 5.576 8.836 1.00 95.50 83 ARG A C 1
ATOM 628 O O . ARG A 1 83 ? -8.543 5.601 7.666 1.00 95.50 83 ARG A O 1
ATOM 635 N N . PHE A 1 84 ? -8.126 4.460 9.557 1.00 95.88 84 PHE A N 1
ATOM 636 C CA . PHE A 1 84 ? -8.469 3.148 9.013 1.00 95.88 84 PHE A CA 1
ATOM 637 C C . PHE A 1 84 ? -9.968 3.045 8.694 1.00 95.88 84 PHE A C 1
ATOM 639 O O . PHE A 1 84 ? -10.806 3.168 9.590 1.00 95.88 84 PHE A O 1
ATOM 646 N N . ASP A 1 85 ? -10.303 2.767 7.435 1.00 95.00 85 ASP A N 1
ATOM 647 C CA . ASP A 1 85 ? -11.649 2.392 7.003 1.00 95.00 85 ASP A CA 1
ATOM 648 C C . ASP A 1 85 ? -11.703 0.889 6.719 1.00 95.00 85 ASP A C 1
ATOM 650 O O . ASP A 1 85 ? -10.988 0.386 5.858 1.00 95.00 85 ASP A O 1
ATOM 654 N N . MET A 1 86 ? -12.573 0.179 7.436 1.00 94.19 86 MET A N 1
ATOM 655 C CA . MET A 1 86 ? -12.700 -1.270 7.307 1.00 94.19 86 MET A CA 1
ATOM 656 C C . MET A 1 86 ? -13.494 -1.700 6.070 1.00 94.19 86 MET A C 1
ATOM 658 O O . MET A 1 86 ? -13.443 -2.866 5.692 1.00 94.19 86 MET A O 1
ATOM 662 N N . ASN A 1 87 ? -14.234 -0.772 5.461 1.00 94.69 87 ASN A N 1
ATOM 663 C CA . ASN A 1 87 ? -14.959 -0.995 4.213 1.00 94.69 87 ASN A CA 1
ATOM 664 C C . ASN A 1 87 ? -14.150 -0.517 2.995 1.00 94.69 87 ASN A C 1
ATOM 666 O O . ASN A 1 87 ? -14.576 -0.704 1.856 1.00 94.69 87 ASN A O 1
ATOM 670 N N . GLY A 1 88 ? -12.996 0.115 3.231 1.00 93.56 88 GLY A N 1
ATOM 671 C CA . GLY A 1 88 ? -12.091 0.598 2.198 1.00 93.56 88 GLY A CA 1
ATOM 672 C C . GLY A 1 88 ? -11.064 -0.454 1.778 1.00 93.56 88 GLY A C 1
ATOM 673 O O . GLY A 1 88 ? -10.706 -1.352 2.538 1.00 93.56 88 GLY A O 1
ATOM 674 N N . LEU A 1 89 ? -10.527 -0.306 0.565 1.00 94.81 89 LEU A N 1
ATOM 675 C CA . LEU A 1 89 ? -9.407 -1.116 0.081 1.00 94.81 89 LEU A CA 1
ATOM 676 C C . LEU A 1 89 ? -8.089 -0.592 0.669 1.00 94.81 89 LEU A C 1
ATOM 678 O O . LEU A 1 89 ? -7.436 0.265 0.078 1.00 94.81 89 LEU A O 1
ATOM 682 N N . THR A 1 90 ? -7.715 -1.096 1.847 1.00 92.88 90 THR A N 1
ATOM 683 C CA . THR A 1 90 ? -6.499 -0.695 2.576 1.00 92.88 90 THR A CA 1
ATOM 684 C C . THR A 1 90 ? -5.673 -1.907 3.021 1.00 92.88 90 THR A C 1
ATOM 686 O O . THR A 1 90 ? -6.210 -2.996 3.218 1.00 92.88 90 THR A O 1
ATOM 689 N N . ALA A 1 91 ? -4.355 -1.730 3.160 1.00 93.44 91 ALA A N 1
ATOM 690 C CA . ALA A 1 91 ? -3.413 -2.763 3.599 1.00 93.44 91 ALA A CA 1
ATOM 691 C C . ALA A 1 91 ? -2.270 -2.150 4.427 1.00 93.44 91 ALA A C 1
ATOM 693 O O . ALA A 1 91 ? -2.029 -0.945 4.365 1.00 93.44 91 ALA A O 1
ATOM 694 N N . ALA A 1 92 ? -1.562 -2.989 5.183 1.00 92.50 92 ALA A N 1
ATOM 695 C CA . ALA A 1 92 ? -0.359 -2.623 5.928 1.00 92.50 92 ALA A CA 1
ATOM 696 C C . ALA A 1 92 ? 0.758 -3.641 5.640 1.00 92.50 92 ALA A C 1
ATOM 698 O O . ALA A 1 92 ? 0.470 -4.830 5.485 1.00 92.50 92 ALA A O 1
ATOM 699 N N . HIS A 1 93 ? 2.004 -3.169 5.559 1.00 90.50 93 HIS A N 1
ATOM 700 C CA . HIS A 1 93 ? 3.210 -3.971 5.344 1.00 90.50 93 HIS A CA 1
ATOM 701 C C . HIS A 1 93 ? 4.383 -3.370 6.117 1.00 90.50 93 HIS A C 1
ATOM 703 O O . HIS A 1 93 ? 4.438 -2.119 6.193 1.00 90.50 93 HIS A O 1
#

Secondary structure (DSSP, 8-state):
----PPPTTTT--------SHHHHHHHHHHHHHHHSTT------TT------------------------GGGTT-B-TTSPBP-TTS-----

pLDDT: mean 73.78, std 16.53, range [44.03, 97.25]